Protein AF-A0A2V8KUK7-F1 (afdb_monomer_lite)

Foldseek 3Di:
DPDVVVVVVVVPPPPPDPCVVVVVVVVVVVVVVVVVVLVVQLVVVCVVVVDNVVSVVVSCCVVVVVVVVVVVVVVVLPPPDDDPVVVVVVVVVVVVVVVVD

Secondary structure (DSSP, 8-state):
--HHHHHHHTT----TTSHHHHHHHHHHHHHHHHHHHHHHHHHHHHHHH--HHHHHHHHHHHHHHHHHHHHHHHHHHT-TT--THHHHHHHHHHHHHHHT-

Structure (mmCIF, N/CA/C/O backbone):
data_AF-A0A2V8KUK7-F1
#
_entry.id   AF-A0A2V8KUK7-F1
#
loop_
_atom_site.group_PDB
_atom_site.id
_atom_site.type_symbol
_atom_site.label_atom_id
_atom_site.label_alt_id
_atom_site.label_comp_id
_atom_site.label_asym_id
_atom_site.label_entity_id
_atom_site.label_seq_id
_atom_site.pdbx_PDB_ins_code
_atom_site.Cartn_x
_atom_site.Cartn_y
_atom_site.Cartn_z
_atom_site.occupancy
_atom_site.B_iso_or_equiv
_atom_site.auth_seq_id
_atom_site.auth_comp_id
_atom_site.auth_asym_id
_atom_site.auth_atom_id
_atom_site.pdbx_PDB_model_num
ATOM 1 N N . MET A 1 1 ? 29.660 -1.382 -40.754 1.00 54.94 1 MET A N 1
ATOM 2 C CA . MET A 1 1 ? 30.245 -0.897 -39.487 1.00 54.94 1 MET A CA 1
ATOM 3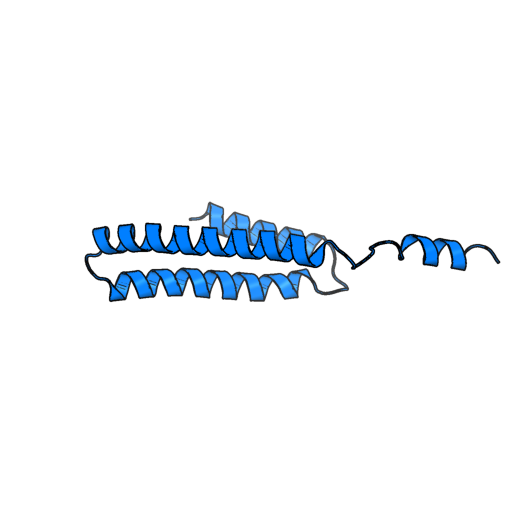 C C . MET A 1 1 ? 29.541 0.402 -39.099 1.00 54.94 1 MET A C 1
ATOM 5 O O . MET A 1 1 ? 30.107 1.456 -39.317 1.00 54.94 1 MET A O 1
ATOM 9 N N . SER A 1 2 ? 28.246 0.341 -38.739 1.00 52.84 2 SER A N 1
ATOM 10 C CA . SER A 1 2 ? 27.455 1.557 -38.434 1.00 52.84 2 SER A CA 1
ATOM 11 C C . SER A 1 2 ? 26.095 1.295 -37.751 1.00 52.84 2 SER A C 1
ATOM 13 O O . SER A 1 2 ? 25.632 2.164 -37.030 1.00 52.84 2 SER A O 1
ATOM 15 N N . LEU A 1 3 ? 25.446 0.124 -37.895 1.00 59.16 3 LEU A N 1
ATOM 16 C CA . LEU A 1 3 ? 24.094 -0.072 -37.315 1.00 59.16 3 LEU A CA 1
ATOM 17 C C . LEU A 1 3 ? 24.041 -0.785 -35.951 1.00 59.16 3 LEU A C 1
ATOM 19 O O . LEU A 1 3 ? 23.051 -0.651 -35.241 1.00 59.16 3 LEU A O 1
ATOM 23 N N . ASN A 1 4 ? 25.091 -1.513 -35.554 1.00 58.28 4 ASN A N 1
ATOM 24 C CA . ASN A 1 4 ? 25.110 -2.229 -34.267 1.00 58.28 4 ASN A CA 1
ATOM 25 C C . ASN A 1 4 ? 25.487 -1.311 -33.088 1.00 58.28 4 ASN A C 1
ATOM 27 O O . ASN A 1 4 ? 25.071 -1.529 -31.960 1.00 58.28 4 ASN A O 1
ATOM 31 N N . GLU A 1 5 ? 26.258 -0.262 -33.358 1.00 58.56 5 GLU A N 1
ATOM 32 C CA . GLU A 1 5 ? 26.739 0.713 -32.374 1.00 58.56 5 GLU A CA 1
ATOM 33 C C . GLU A 1 5 ? 25.674 1.757 -31.980 1.00 58.56 5 GLU A C 1
ATOM 35 O O . GLU A 1 5 ? 25.612 2.147 -30.817 1.00 58.56 5 GLU A O 1
ATOM 40 N N . VAL A 1 6 ? 24.757 2.118 -32.889 1.00 55.28 6 VAL A N 1
ATOM 41 C CA . VAL A 1 6 ? 23.637 3.038 -32.595 1.00 55.28 6 VAL A CA 1
ATOM 42 C C . VAL A 1 6 ? 22.555 2.359 -31.741 1.00 55.28 6 VAL A C 1
ATOM 44 O O . VAL A 1 6 ? 22.040 2.965 -30.806 1.00 55.28 6 VAL A O 1
ATOM 47 N N . ALA A 1 7 ? 22.271 1.071 -31.981 1.00 55.59 7 ALA A N 1
ATOM 48 C CA . ALA A 1 7 ? 21.308 0.298 -31.185 1.00 55.59 7 ALA A CA 1
ATOM 49 C C . ALA A 1 7 ? 21.799 0.008 -29.750 1.00 55.59 7 ALA A C 1
ATOM 51 O O . ALA A 1 7 ? 21.002 -0.085 -28.816 1.00 55.59 7 ALA A O 1
ATOM 52 N N . VAL A 1 8 ? 23.118 -0.112 -29.558 1.00 54.41 8 VAL A N 1
ATOM 53 C CA . VAL A 1 8 ? 23.730 -0.307 -28.233 1.00 54.41 8 VAL A CA 1
ATOM 54 C C . VAL A 1 8 ? 23.746 0.999 -27.426 1.00 54.41 8 VAL A C 1
ATOM 56 O O . VAL A 1 8 ? 23.589 0.953 -26.210 1.00 54.41 8 VAL A O 1
ATOM 59 N N . ALA A 1 9 ? 23.862 2.160 -28.079 1.00 51.50 9 ALA A N 1
ATOM 60 C CA . ALA A 1 9 ? 23.877 3.459 -27.403 1.00 51.50 9 ALA A CA 1
ATOM 61 C C . ALA A 1 9 ? 22.495 3.895 -26.872 1.00 51.50 9 ALA A C 1
ATOM 63 O O . ALA A 1 9 ? 22.419 4.510 -25.813 1.00 51.50 9 ALA A O 1
ATOM 64 N N . GLU A 1 10 ? 21.396 3.538 -27.549 1.00 52.78 10 GLU A N 1
ATOM 65 C CA . GLU A 1 10 ? 20.038 3.963 -27.152 1.00 52.78 10 GLU A CA 1
ATOM 66 C C . GLU A 1 10 ? 19.502 3.224 -25.906 1.00 52.78 10 GLU A C 1
ATOM 68 O O . GLU A 1 10 ? 18.595 3.699 -25.227 1.00 52.78 10 GLU A O 1
ATOM 73 N N . THR A 1 11 ? 20.091 2.076 -25.549 1.00 55.16 11 THR A N 1
ATOM 74 C CA . THR A 1 11 ? 19.647 1.251 -24.407 1.00 55.16 11 THR A CA 1
ATOM 75 C C . THR A 1 11 ? 20.450 1.468 -23.118 1.00 55.16 11 THR A C 1
ATOM 77 O O . THR A 1 11 ? 20.105 0.889 -22.087 1.00 55.16 11 THR A O 1
ATOM 80 N N . ALA A 1 12 ? 21.498 2.301 -23.139 1.00 52.75 12 ALA A N 1
ATOM 81 C CA . ALA A 1 12 ? 22.547 2.299 -22.114 1.00 52.75 12 ALA A CA 1
ATOM 82 C C . ALA A 1 12 ? 22.623 3.538 -21.197 1.00 52.75 12 ALA A C 1
ATOM 84 O O . ALA A 1 12 ? 23.621 3.693 -20.500 1.00 52.75 12 ALA A O 1
ATOM 85 N N . GLU A 1 13 ? 21.595 4.392 -21.120 1.00 46.78 13 GLU A N 1
ATOM 86 C CA . GLU A 1 13 ? 21.633 5.601 -20.267 1.00 46.78 13 GLU A CA 1
ATOM 87 C C . GLU A 1 13 ? 20.450 5.697 -19.280 1.00 46.78 13 GLU A C 1
ATOM 89 O O . GLU A 1 13 ? 19.842 6.746 -19.088 1.00 46.78 13 GLU A O 1
ATOM 94 N N . VAL A 1 14 ? 20.139 4.605 -18.576 1.00 54.81 14 VAL A N 1
ATOM 95 C CA . VAL A 1 14 ? 19.499 4.709 -17.252 1.00 54.81 14 VAL A CA 1
ATOM 96 C C . VAL A 1 14 ? 20.569 4.408 -16.217 1.00 54.81 14 VAL A C 1
ATOM 98 O O . VAL A 1 14 ? 20.723 3.265 -15.806 1.00 54.81 14 VAL A O 1
ATOM 101 N N . THR A 1 15 ? 21.336 5.423 -15.814 1.00 57.91 15 THR A N 1
ATOM 102 C CA . THR A 1 15 ? 22.342 5.324 -14.745 1.00 57.91 15 THR A CA 1
ATOM 103 C C . THR A 1 15 ? 21.668 4.881 -13.437 1.00 57.91 15 THR A C 1
ATOM 105 O O . THR A 1 15 ? 21.025 5.703 -12.772 1.00 57.91 15 THR A O 1
ATOM 108 N N . PRO A 1 16 ? 21.812 3.618 -12.990 1.00 57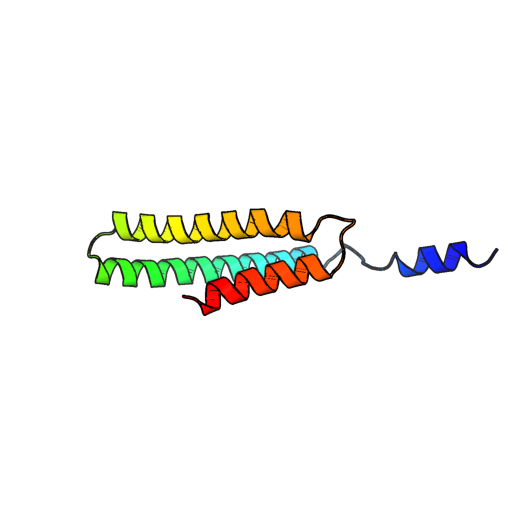.69 16 PRO A N 1
ATOM 109 C CA . PRO A 1 16 ? 21.107 3.105 -11.820 1.00 57.69 16 PRO A CA 1
ATOM 110 C C . PRO A 1 16 ? 21.903 3.412 -10.538 1.00 57.69 16 PRO A C 1
ATOM 112 O O . PRO A 1 16 ? 22.231 2.517 -9.768 1.00 57.69 16 PRO A O 1
ATOM 115 N N . GLY A 1 17 ? 22.282 4.682 -10.332 1.00 61.91 17 GLY A N 1
ATOM 116 C CA . GLY A 1 17 ? 23.360 5.033 -9.391 1.00 61.91 17 GLY A CA 1
ATOM 117 C C . GLY A 1 17 ? 23.029 5.981 -8.234 1.00 61.91 17 GLY A C 1
ATOM 118 O O . GLY A 1 17 ? 23.771 6.000 -7.258 1.00 61.91 17 GLY A O 1
ATOM 119 N N . ARG A 1 18 ? 21.955 6.783 -8.289 1.00 62.53 18 ARG A N 1
ATOM 120 C CA . ARG A 1 18 ? 21.665 7.793 -7.235 1.00 62.53 18 ARG A CA 1
ATOM 121 C C . ARG A 1 18 ? 20.188 8.031 -6.916 1.00 62.53 18 ARG A C 1
ATOM 123 O O . ARG A 1 18 ? 19.887 8.573 -5.859 1.00 62.53 18 ARG A O 1
ATOM 130 N N . PHE A 1 19 ? 19.267 7.608 -7.781 1.00 62.97 19 PHE A N 1
ATOM 131 C CA . PHE A 1 19 ? 17.826 7.799 -7.564 1.00 62.97 19 PHE A CA 1
ATOM 132 C C . PHE A 1 19 ? 17.205 6.762 -6.620 1.00 62.97 19 PHE A C 1
ATOM 134 O O . PHE A 1 19 ? 16.214 7.065 -5.968 1.00 62.97 19 PHE A O 1
ATOM 141 N N . LEU A 1 20 ? 17.817 5.580 -6.479 1.00 73.38 20 LEU A N 1
ATOM 142 C CA . LEU A 1 20 ? 17.396 4.516 -5.554 1.00 73.38 20 LEU A CA 1
ATOM 143 C C . LEU A 1 20 ? 17.132 4.998 -4.112 1.00 73.38 20 LEU A C 1
ATOM 145 O O . LEU A 1 20 ? 16.042 4.738 -3.607 1.00 73.38 20 LEU A O 1
ATOM 149 N N . PRO A 1 21 ? 18.051 5.727 -3.445 1.00 78.62 21 PRO A N 1
ATOM 150 C CA . PRO A 1 21 ? 17.801 6.224 -2.090 1.00 78.62 21 PRO A CA 1
ATOM 151 C C . PRO A 1 21 ? 16.676 7.267 -2.026 1.00 78.62 21 PRO A C 1
ATOM 153 O O . PRO A 1 21 ? 15.903 7.266 -1.072 1.00 78.62 21 PRO A O 1
ATOM 156 N N . SER A 1 22 ? 16.535 8.124 -3.042 1.00 81.94 22 SER A N 1
ATOM 157 C CA . SER A 1 22 ? 15.448 9.114 -3.096 1.00 81.94 22 SER A CA 1
ATOM 158 C C . SER A 1 22 ? 14.082 8.446 -3.289 1.00 81.94 22 SER A C 1
ATOM 160 O O . SER A 1 22 ? 13.109 8.809 -2.630 1.00 81.94 22 SER A O 1
ATOM 162 N N . LEU A 1 23 ? 14.027 7.408 -4.124 1.00 82.50 23 LEU A N 1
ATOM 163 C CA . LEU A 1 23 ? 12.825 6.619 -4.381 1.00 82.50 23 LEU A CA 1
ATOM 164 C C . LEU A 1 23 ? 12.431 5.793 -3.148 1.00 82.50 23 LEU A C 1
ATOM 166 O O . LEU A 1 23 ? 11.255 5.739 -2.803 1.00 82.50 23 LEU A O 1
ATOM 170 N N . LEU A 1 24 ? 13.411 5.240 -2.423 1.00 84.81 24 LEU A N 1
ATOM 171 C CA . LEU A 1 24 ? 13.198 4.603 -1.120 1.00 84.81 24 LEU A CA 1
ATOM 172 C C . LEU A 1 24 ? 12.664 5.591 -0.079 1.00 84.81 24 LEU A C 1
ATOM 174 O O . LEU A 1 24 ? 11.742 5.243 0.648 1.00 84.81 24 LEU A O 1
ATOM 178 N N . MET A 1 25 ? 13.181 6.822 -0.017 1.00 87.06 25 MET A N 1
ATOM 179 C CA . MET A 1 25 ? 12.650 7.846 0.891 1.00 87.06 25 MET A CA 1
ATOM 180 C C . MET A 1 25 ? 11.199 8.219 0.564 1.00 87.06 25 MET A C 1
ATOM 182 O O . MET A 1 25 ? 10.384 8.299 1.481 1.00 87.06 25 MET A O 1
ATOM 186 N N . MET A 1 26 ? 10.844 8.393 -0.717 1.00 89.44 26 MET A N 1
ATOM 187 C CA . MET A 1 26 ? 9.442 8.603 -1.110 1.00 89.44 26 MET A CA 1
ATOM 188 C C . MET A 1 26 ? 8.571 7.386 -0.792 1.00 89.44 26 MET A C 1
ATOM 190 O O . MET A 1 26 ? 7.450 7.551 -0.320 1.00 89.44 26 MET A O 1
ATOM 194 N N . PHE A 1 27 ? 9.079 6.173 -1.012 1.00 85.50 27 PHE A N 1
ATOM 195 C CA . PHE A 1 27 ? 8.358 4.939 -0.711 1.00 85.50 27 PHE A CA 1
ATOM 196 C C . PHE A 1 27 ? 8.100 4.784 0.792 1.00 85.50 27 PHE A C 1
ATOM 198 O O . PHE A 1 27 ? 6.976 4.509 1.201 1.00 85.50 27 PHE A O 1
ATOM 205 N N . VAL A 1 28 ? 9.114 5.039 1.621 1.00 89.38 28 VAL A N 1
ATOM 206 C CA . VAL A 1 28 ? 8.986 5.058 3.083 1.00 89.38 28 VAL A CA 1
ATOM 207 C C . VAL A 1 28 ? 8.005 6.143 3.516 1.00 89.38 28 VAL A C 1
ATOM 209 O O . VAL A 1 28 ? 7.119 5.861 4.313 1.00 89.38 28 VAL A O 1
ATOM 212 N N . GLY A 1 29 ? 8.102 7.353 2.957 1.00 90.56 29 GLY A N 1
ATOM 213 C CA . GLY A 1 29 ? 7.156 8.437 3.232 1.00 90.56 29 GLY A CA 1
ATOM 214 C C . GLY A 1 29 ? 5.712 8.049 2.904 1.00 90.56 29 GLY A C 1
ATOM 215 O O . GLY A 1 29 ? 4.823 8.232 3.732 1.00 90.56 29 GLY A O 1
ATOM 216 N N . SER A 1 30 ? 5.492 7.427 1.745 1.00 86.50 30 SER A N 1
ATOM 217 C CA . SER A 1 30 ? 4.185 6.904 1.335 1.00 86.50 30 SER A CA 1
ATOM 218 C C . SER A 1 30 ? 3.676 5.811 2.279 1.00 86.50 30 SER A C 1
ATOM 220 O O . SER A 1 30 ? 2.494 5.802 2.617 1.00 86.50 30 SER A O 1
ATOM 222 N N . GLY A 1 31 ? 4.550 4.905 2.726 1.00 85.31 31 GLY A N 1
ATOM 223 C CA . GLY A 1 31 ? 4.212 3.873 3.707 1.00 85.31 31 GLY A CA 1
ATOM 224 C C . GLY A 1 31 ? 3.833 4.465 5.065 1.00 85.31 31 GLY A C 1
ATOM 225 O O . GLY A 1 31 ? 2.821 4.082 5.644 1.00 85.31 31 GLY A O 1
ATOM 226 N N . CYS A 1 32 ? 4.582 5.460 5.544 1.00 90.00 32 CYS A N 1
ATOM 227 C CA . CYS A 1 32 ? 4.263 6.178 6.777 1.00 90.00 32 CYS A CA 1
ATOM 228 C C . CYS A 1 32 ? 2.893 6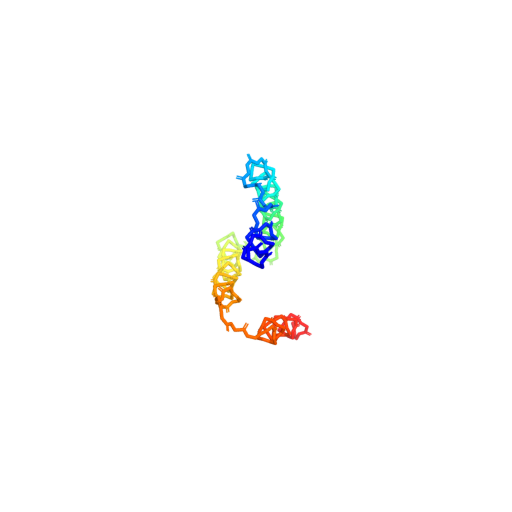.863 6.696 1.00 90.00 32 CYS A C 1
ATOM 230 O O . CYS A 1 32 ? 2.101 6.753 7.629 1.00 90.00 32 CYS A O 1
ATOM 232 N N . SER A 1 33 ? 2.583 7.534 5.582 1.00 89.00 33 SER A N 1
ATOM 233 C CA . SER A 1 33 ? 1.262 8.136 5.370 1.00 89.00 33 SER A CA 1
ATOM 234 C C . SER A 1 33 ? 0.143 7.095 5.376 1.00 89.00 33 SER A C 1
ATOM 236 O O . SER A 1 33 ? -0.898 7.343 5.981 1.00 89.00 33 SER A O 1
ATOM 238 N N . ALA A 1 34 ? 0.362 5.928 4.763 1.00 85.50 34 ALA A N 1
ATOM 239 C CA . ALA A 1 34 ? -0.605 4.833 4.779 1.00 85.50 34 ALA A CA 1
ATOM 240 C C . ALA A 1 34 ? -0.863 4.313 6.204 1.00 85.50 34 ALA A C 1
ATOM 242 O O . ALA A 1 34 ? -2.021 4.172 6.585 1.00 85.50 34 ALA A O 1
ATOM 243 N N . LEU A 1 35 ? 0.185 4.131 7.018 1.00 88.31 35 LEU A N 1
ATOM 244 C CA . LEU A 1 35 ? 0.043 3.708 8.418 1.00 88.31 35 LEU A CA 1
ATOM 245 C C . LEU A 1 35 ? -0.715 4.738 9.264 1.00 88.31 35 LEU A C 1
ATOM 247 O O . LEU A 1 35 ? -1.579 4.372 10.055 1.00 88.31 35 LEU A O 1
ATOM 251 N N . ILE A 1 36 ? -0.430 6.033 9.085 1.00 90.69 36 ILE A N 1
ATOM 252 C CA . ILE A 1 36 ? -1.176 7.104 9.765 1.00 90.69 36 ILE A CA 1
ATOM 253 C C . ILE A 1 36 ? -2.655 7.041 9.376 1.00 90.69 36 ILE A C 1
ATOM 255 O O . ILE A 1 36 ? -3.521 7.128 10.246 1.00 90.69 36 ILE A O 1
ATOM 259 N N . TYR A 1 37 ? -2.945 6.867 8.083 1.00 89.25 37 TYR A N 1
ATOM 260 C CA . TYR A 1 37 ? -4.315 6.740 7.598 1.00 89.25 37 TYR A CA 1
ATOM 261 C C . TYR A 1 37 ? -5.011 5.521 8.210 1.00 89.25 37 TYR A C 1
ATOM 263 O O . TYR A 1 37 ? -6.138 5.649 8.678 1.00 89.25 37 TYR A O 1
ATOM 271 N N . GLU A 1 38 ? -4.319 4.381 8.297 1.00 88.69 38 GLU A N 1
ATOM 272 C CA . GLU A 1 38 ? -4.791 3.172 8.979 1.00 88.69 38 GLU A CA 1
ATOM 273 C C . GLU A 1 38 ? -5.184 3.448 10.432 1.00 88.69 38 GLU A C 1
ATOM 275 O O . GLU A 1 38 ? -6.255 3.041 10.861 1.00 88.69 38 GLU A O 1
ATOM 280 N N . ILE A 1 39 ? -4.365 4.185 11.184 1.00 90.19 39 ILE A N 1
ATOM 281 C CA . ILE A 1 39 ? -4.621 4.484 12.601 1.00 90.19 39 ILE A CA 1
ATOM 282 C C . ILE A 1 39 ? -5.822 5.423 12.764 1.00 90.19 39 ILE A C 1
ATOM 284 O O . ILE A 1 39 ? -6.646 5.234 13.662 1.00 90.19 39 ILE A O 1
ATOM 288 N N . VAL A 1 40 ? -5.946 6.430 11.895 1.00 91.94 40 VAL A N 1
ATOM 289 C CA . VAL A 1 40 ? -7.107 7.333 11.892 1.00 91.94 40 VAL A CA 1
ATOM 290 C C . VAL A 1 40 ? -8.376 6.542 11.592 1.00 91.94 40 VAL A C 1
ATOM 292 O O . VAL A 1 40 ? -9.353 6.642 12.332 1.00 91.94 40 VAL A O 1
ATOM 295 N N . TRP A 1 41 ? -8.350 5.710 10.551 1.00 86.19 41 TRP A N 1
ATOM 296 C CA . TRP A 1 41 ? -9.472 4.846 10.197 1.00 86.19 41 TRP A CA 1
ATOM 297 C C . TRP A 1 41 ? -9.800 3.836 11.294 1.00 86.19 41 TRP A C 1
ATOM 299 O O . TRP A 1 41 ? -10.971 3.632 11.594 1.00 86.19 41 TRP A O 1
ATOM 309 N N . PHE A 1 42 ? -8.789 3.255 11.934 1.00 88.69 42 PHE A N 1
ATOM 310 C CA . PHE A 1 42 ? -8.948 2.343 13.059 1.00 88.69 42 PHE A CA 1
ATOM 311 C C . PHE A 1 42 ? -9.687 3.004 14.221 1.00 88.69 42 PHE A C 1
ATOM 313 O O . PHE A 1 42 ? -10.651 2.431 14.715 1.00 88.69 42 PHE A O 1
ATOM 320 N N . GLN A 1 43 ? -9.301 4.221 14.619 1.00 89.12 43 GLN A N 1
ATOM 321 C CA . GLN A 1 43 ? -10.006 4.935 15.686 1.00 89.12 43 GLN A CA 1
ATOM 322 C C . GLN A 1 43 ? -11.450 5.282 15.305 1.00 89.12 43 GLN A C 1
ATOM 324 O O . GLN A 1 43 ? -12.339 5.206 16.152 1.00 89.12 43 GLN A O 1
ATOM 329 N N . LEU A 1 44 ? -11.714 5.623 14.036 1.00 87.25 44 LEU A N 1
ATOM 330 C CA . LEU A 1 44 ? -13.086 5.822 13.557 1.00 87.25 44 LEU A CA 1
ATOM 331 C C . LEU A 1 44 ? -13.900 4.519 13.604 1.00 87.25 44 LEU A C 1
ATOM 333 O O . LEU A 1 44 ? -15.040 4.528 14.062 1.00 87.25 44 LEU A O 1
ATOM 337 N N . LEU A 1 45 ? -13.326 3.404 13.147 1.00 86.12 45 LEU A N 1
ATOM 338 C CA . LEU A 1 45 ? -13.966 2.087 13.170 1.00 86.12 45 LEU A CA 1
ATOM 339 C C . LEU A 1 45 ? -14.237 1.629 14.601 1.00 86.12 45 LEU A C 1
ATOM 341 O O . LEU A 1 45 ? -15.329 1.148 14.889 1.00 86.12 45 LEU A O 1
ATOM 345 N N . GLU A 1 46 ? -13.287 1.838 15.508 1.00 87.06 46 GLU A N 1
ATOM 346 C CA . GLU A 1 46 ? -13.438 1.514 16.922 1.00 87.06 46 GLU A CA 1
ATOM 347 C C . GLU A 1 46 ? -14.544 2.349 17.574 1.00 87.06 46 GLU A C 1
ATOM 349 O O . GLU A 1 46 ? -15.313 1.812 18.365 1.00 87.06 46 GLU A O 1
ATOM 354 N N . LEU A 1 47 ? -14.705 3.617 17.186 1.00 85.94 47 LEU A N 1
ATOM 355 C CA . LEU A 1 47 ? -15.807 4.459 17.655 1.00 85.94 47 LEU A CA 1
ATOM 356 C C . LEU A 1 47 ? -17.178 3.978 17.145 1.00 85.94 47 LEU A C 1
ATOM 358 O O . LEU A 1 47 ? -18.167 4.063 17.870 1.00 85.94 47 LEU A O 1
ATOM 362 N N . VAL A 1 48 ? -17.248 3.474 15.909 1.00 83.50 48 VAL A N 1
ATOM 363 C CA . VAL A 1 48 ? -18.496 2.989 15.291 1.00 83.50 48 VAL A CA 1
ATOM 364 C C . VAL A 1 48 ? -18.876 1.591 15.789 1.00 83.50 48 VAL A C 1
ATOM 366 O O . VAL A 1 48 ? -20.050 1.314 16.025 1.00 83.50 48 VAL A O 1
ATOM 369 N N . ILE A 1 49 ? -17.895 0.700 15.936 1.00 83.06 49 ILE A N 1
ATOM 370 C CA . ILE A 1 49 ? -18.092 -0.720 16.263 1.00 83.06 49 ILE A CA 1
ATOM 371 C C . ILE A 1 49 ? -18.018 -0.954 17.781 1.00 83.06 49 ILE A C 1
ATOM 373 O O . ILE A 1 49 ? -18.605 -1.906 18.291 1.00 83.06 49 ILE A O 1
ATOM 377 N N . GLY A 1 50 ? -17.289 -0.110 18.516 1.00 78.25 50 GLY A N 1
ATOM 378 C CA . GLY A 1 50 ? -17.068 -0.222 19.962 1.00 78.25 50 GLY A CA 1
ATOM 379 C C . GLY A 1 50 ? -16.106 -1.342 20.377 1.00 78.25 50 GLY A C 1
ATOM 380 O O . GLY A 1 50 ? -15.947 -1.595 21.569 1.00 78.25 50 GLY A O 1
ATOM 381 N N . SER A 1 51 ? -15.482 -2.045 19.422 1.00 80.25 51 SER A N 1
ATOM 382 C CA . SER A 1 51 ? -14.602 -3.193 19.678 1.00 80.25 51 SER A CA 1
ATOM 383 C C . SER A 1 51 ? -13.262 -3.072 18.948 1.00 80.25 51 SER A C 1
ATOM 385 O O . SER A 1 51 ? -13.207 -3.067 17.711 1.00 80.25 51 SER A O 1
ATOM 387 N N . SER A 1 52 ? -12.172 -3.053 19.721 1.00 82.81 52 SER A N 1
ATOM 388 C 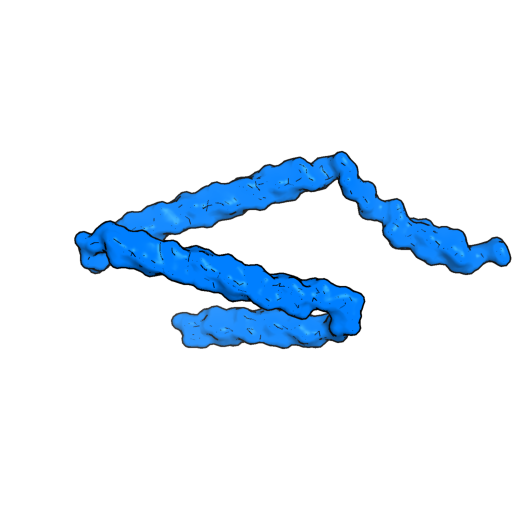CA . SER A 1 52 ? -10.795 -2.940 19.220 1.00 82.81 52 SER A CA 1
ATOM 389 C C . SER A 1 52 ? -10.358 -4.144 18.385 1.00 82.81 52 SER A C 1
ATOM 391 O O . SER A 1 52 ? -9.688 -3.990 17.367 1.00 82.81 52 SER A O 1
ATOM 393 N N . THR A 1 53 ? -10.761 -5.362 18.768 1.00 87.00 53 THR A N 1
ATOM 394 C CA . THR A 1 53 ? -10.342 -6.590 18.070 1.00 87.00 53 THR A CA 1
ATOM 395 C C . THR A 1 53 ? -10.953 -6.689 16.675 1.00 87.00 53 THR A C 1
ATOM 397 O O . THR A 1 53 ? -10.261 -7.044 15.722 1.00 87.00 53 THR A O 1
ATOM 400 N N . VAL A 1 54 ? -12.239 -6.349 16.539 1.00 86.50 54 VAL A N 1
ATOM 401 C CA . VAL A 1 54 ? -12.939 -6.390 15.246 1.00 86.50 54 VAL A CA 1
ATOM 402 C C . VAL A 1 54 ? -12.390 -5.317 14.310 1.00 86.50 54 VAL A C 1
ATOM 404 O O . VAL A 1 54 ? -12.076 -5.618 13.160 1.00 86.50 54 VAL A O 1
ATOM 407 N N . SER A 1 55 ? -12.199 -4.094 14.813 1.00 88.25 55 SER A N 1
ATOM 408 C CA . SER A 1 55 ? -11.651 -2.983 14.027 1.00 88.25 55 SER A CA 1
ATOM 409 C C . SER A 1 55 ? -10.257 -3.306 13.498 1.00 88.25 55 SER A C 1
ATOM 411 O O . SER A 1 55 ? -9.994 -3.109 12.315 1.00 88.25 55 SER A O 1
ATOM 413 N N . LEU A 1 56 ? -9.393 -3.892 14.334 1.00 87.88 56 LEU A N 1
ATOM 414 C CA . LEU A 1 56 ? -8.045 -4.292 13.934 1.00 87.88 56 LEU A CA 1
ATOM 415 C C . LEU A 1 56 ? -8.082 -5.424 12.897 1.00 87.88 56 LEU A C 1
ATOM 417 O O . LEU A 1 56 ? -7.316 -5.404 11.938 1.00 87.88 56 LEU A O 1
ATOM 421 N N . GLY A 1 57 ? -9.007 -6.378 13.039 1.00 91.06 57 GLY A N 1
ATOM 422 C CA . GLY A 1 57 ? -9.221 -7.441 12.055 1.00 91.06 57 GLY A CA 1
ATOM 423 C C . GLY A 1 57 ? -9.660 -6.920 10.682 1.00 91.06 57 GLY A C 1
ATOM 424 O O . GLY A 1 57 ? -9.128 -7.364 9.667 1.00 91.06 57 GLY A O 1
ATOM 425 N N . ILE A 1 58 ? -10.582 -5.951 10.637 1.00 89.19 58 ILE A N 1
ATOM 426 C CA . ILE A 1 58 ? -11.031 -5.307 9.388 1.00 89.19 58 ILE A CA 1
ATOM 427 C C . ILE A 1 58 ? -9.892 -4.504 8.758 1.00 89.19 58 ILE A C 1
ATOM 429 O O . ILE A 1 58 ? -9.678 -4.582 7.545 1.00 89.19 58 ILE A O 1
ATOM 433 N N . LEU A 1 59 ? -9.147 -3.765 9.581 1.00 88.94 59 LEU A N 1
ATOM 434 C CA . LEU A 1 59 ? -8.013 -2.957 9.150 1.00 88.94 59 LEU A CA 1
ATOM 435 C C . LEU A 1 59 ? -6.939 -3.832 8.491 1.00 88.94 59 LEU A C 1
ATOM 437 O O . LEU A 1 59 ? -6.621 -3.649 7.316 1.00 88.94 59 LEU A O 1
ATOM 441 N N . LEU A 1 60 ? -6.481 -4.867 9.206 1.00 89.31 60 LEU A N 1
ATOM 442 C CA . LEU A 1 60 ? -5.509 -5.832 8.698 1.00 89.31 60 LEU A CA 1
ATOM 443 C C . LEU A 1 60 ? -6.041 -6.593 7.486 1.00 89.31 60 LEU A C 1
ATOM 445 O O . LEU A 1 60 ? -5.296 -6.805 6.535 1.00 89.31 60 LEU A O 1
ATOM 449 N N . GLY A 1 61 ? -7.314 -6.995 7.493 1.00 91.12 61 GLY A N 1
ATOM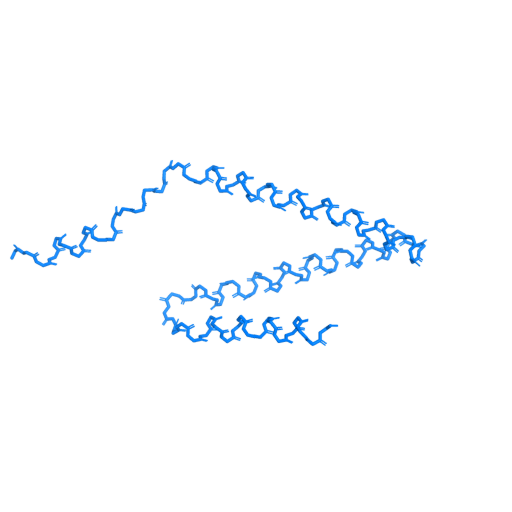 450 C CA . GLY A 1 61 ? -7.943 -7.687 6.370 1.00 91.12 61 GLY A CA 1
ATOM 451 C C . GLY A 1 61 ? -7.954 -6.837 5.100 1.00 91.12 61 GLY A C 1
ATOM 452 O O . GLY A 1 61 ? -7.623 -7.333 4.025 1.00 91.12 61 GLY A O 1
ATOM 453 N N . THR A 1 62 ? -8.252 -5.544 5.228 1.00 86.88 62 THR A N 1
ATOM 454 C CA . THR A 1 62 ? -8.242 -4.593 4.108 1.00 86.88 62 THR A CA 1
ATOM 455 C C . THR A 1 62 ? -6.815 -4.311 3.641 1.00 86.88 62 THR A C 1
ATOM 457 O O . THR A 1 62 ? -6.549 -4.345 2.440 1.00 86.88 62 THR A O 1
ATOM 460 N N . PHE A 1 63 ? -5.873 -4.111 4.568 1.00 83.62 63 PHE A N 1
ATOM 461 C CA . PHE A 1 63 ? -4.470 -3.834 4.252 1.00 83.62 63 PHE A CA 1
ATOM 462 C C . PHE A 1 63 ? -3.779 -5.034 3.588 1.00 83.62 63 PHE A C 1
ATOM 464 O O . PHE A 1 63 ? -3.245 -4.932 2.481 1.00 83.62 63 PHE A O 1
ATOM 471 N N . MET A 1 64 ? -3.848 -6.210 4.216 1.00 89.69 64 MET A N 1
ATOM 472 C CA . MET A 1 64 ? -3.305 -7.458 3.671 1.00 89.69 64 MET A CA 1
ATOM 473 C C . MET A 1 64 ? -4.027 -7.876 2.389 1.00 89.69 64 MET A C 1
ATOM 475 O O . MET A 1 64 ? -3.375 -8.318 1.444 1.00 89.69 64 MET A O 1
ATOM 479 N N . GLY A 1 65 ? -5.350 -7.701 2.322 1.00 85.44 65 GLY A N 1
ATOM 480 C CA . GLY A 1 65 ? -6.143 -7.961 1.122 1.00 85.44 65 GLY A CA 1
ATOM 481 C C . GLY A 1 65 ? -5.713 -7.082 -0.051 1.00 85.44 65 GLY A C 1
ATOM 482 O O . GLY A 1 65 ? -5.442 -7.599 -1.136 1.00 85.44 65 GLY A O 1
ATOM 483 N N . GLY A 1 66 ? -5.555 -5.777 0.181 1.00 79.62 66 GLY A N 1
ATOM 484 C CA . GLY A 1 66 ? -5.066 -4.817 -0.807 1.00 79.62 66 GLY A CA 1
ATOM 485 C C . GLY A 1 66 ? -3.644 -5.121 -1.283 1.00 79.62 66 GLY A C 1
ATOM 486 O O . GLY A 1 66 ? -3.386 -5.112 -2.486 1.00 79.62 66 GLY A O 1
ATOM 487 N N . MET A 1 67 ? -2.730 -5.476 -0.373 1.00 79.94 67 MET A N 1
ATOM 488 C CA . MET A 1 67 ? -1.362 -5.874 -0.735 1.00 79.94 67 MET A CA 1
ATOM 489 C C . MET A 1 67 ? -1.312 -7.194 -1.507 1.00 79.94 67 MET A C 1
ATOM 491 O O . MET A 1 67 ? -0.549 -7.313 -2.465 1.00 79.94 67 MET A O 1
ATOM 495 N N . CYS A 1 68 ? -2.121 -8.182 -1.119 1.00 80.00 68 CYS A N 1
ATOM 496 C CA . CYS A 1 68 ? -2.224 -9.461 -1.818 1.00 80.00 68 CYS A CA 1
ATOM 497 C C . CYS A 1 68 ? -2.738 -9.257 -3.248 1.00 80.00 68 CYS A C 1
ATOM 499 O O . CYS A 1 68 ? -2.122 -9.726 -4.205 1.00 80.00 68 CYS A O 1
ATOM 501 N N . LEU A 1 69 ? -3.812 -8.477 -3.406 1.00 74.56 69 LEU A N 1
ATOM 502 C CA . LEU A 1 69 ? -4.350 -8.096 -4.712 1.00 74.56 69 LEU A CA 1
ATOM 503 C C . LEU A 1 69 ? -3.318 -7.326 -5.543 1.00 74.56 69 LEU A C 1
ATOM 505 O O . LEU A 1 69 ? -3.073 -7.691 -6.691 1.00 74.56 69 LEU A O 1
ATOM 509 N N . GLY A 1 70 ? -2.655 -6.327 -4.958 1.00 71.12 70 GLY A N 1
ATOM 510 C CA . GLY A 1 70 ? -1.606 -5.554 -5.622 1.00 71.12 70 GLY A CA 1
ATOM 511 C C . GLY A 1 70 ? -0.436 -6.424 -6.087 1.00 71.12 70 GLY A C 1
ATOM 512 O O . GLY A 1 70 ? -0.038 -6.348 -7.248 1.00 71.12 70 GLY A O 1
ATOM 513 N N . SER A 1 71 ? 0.063 -7.312 -5.224 1.00 70.00 71 SER A N 1
ATOM 514 C CA . SER A 1 71 ? 1.178 -8.226 -5.511 1.00 70.00 71 SER A CA 1
ATOM 515 C C . SER A 1 71 ? 0.810 -9.357 -6.475 1.00 70.00 71 SER A C 1
ATOM 517 O O . SER A 1 71 ? 1.681 -9.893 -7.143 1.00 70.00 71 SER A O 1
ATOM 519 N N . LEU A 1 72 ? -0.467 -9.723 -6.616 1.00 65.81 72 LEU A N 1
ATOM 520 C CA . LEU A 1 72 ? -0.916 -10.663 -7.652 1.00 65.81 72 LEU A CA 1
ATOM 521 C C . LEU A 1 72 ? -1.108 -9.980 -9.016 1.00 65.81 72 LEU A C 1
ATOM 523 O O . LEU A 1 72 ? -0.898 -10.609 -10.058 1.00 65.81 72 LEU A O 1
ATOM 527 N N . LEU A 1 73 ? -1.492 -8.701 -9.021 1.00 63.41 73 LEU A N 1
ATOM 528 C CA . LEU A 1 73 ? -1.676 -7.891 -10.227 1.00 63.41 73 LEU A CA 1
ATOM 529 C C . LEU A 1 73 ? -0.340 -7.444 -10.842 1.00 63.41 73 LEU A C 1
ATOM 531 O O . LEU A 1 73 ? -0.159 -7.548 -12.056 1.00 63.41 73 LEU A O 1
ATOM 535 N N . PHE A 1 74 ? 0.618 -7.003 -10.021 1.00 57.84 74 PHE A N 1
ATOM 536 C CA . PHE A 1 74 ? 1.891 -6.420 -10.473 1.00 57.84 74 PHE A CA 1
ATOM 537 C C . PHE A 1 74 ? 2.784 -7.366 -11.311 1.00 57.84 74 PHE A C 1
ATOM 539 O O . PHE A 1 74 ? 3.222 -6.971 -12.393 1.00 57.84 74 PHE A O 1
ATOM 546 N N . PRO A 1 75 ? 3.029 -8.632 -10.910 1.00 56.53 75 PRO A N 1
ATOM 547 C CA . PRO A 1 75 ? 3.836 -9.580 -11.677 1.00 56.53 75 PRO A CA 1
ATOM 548 C C . PRO A 1 75 ? 3.135 -10.039 -12.958 1.00 56.53 75 PRO A C 1
ATOM 550 O O . PRO A 1 75 ? 3.799 -10.421 -13.919 1.00 56.53 75 PRO A O 1
ATOM 553 N N . ARG A 1 76 ? 1.794 -9.990 -13.000 1.00 54.72 76 ARG A N 1
ATOM 554 C CA . ARG A 1 76 ? 1.030 -10.255 -14.228 1.00 54.72 76 ARG A CA 1
ATOM 555 C C . ARG A 1 76 ? 1.089 -9.092 -15.216 1.00 54.72 76 ARG A C 1
ATOM 557 O O . ARG A 1 76 ? 1.041 -9.339 -16.418 1.00 54.72 76 ARG A O 1
ATOM 564 N N . LEU A 1 77 ? 1.249 -7.863 -14.725 1.00 53.06 77 LEU A N 1
ATOM 565 C CA . LEU A 1 77 ? 1.481 -6.662 -15.532 1.00 53.06 77 LEU A CA 1
ATOM 566 C C . LEU A 1 77 ? 2.894 -6.618 -16.127 1.00 53.06 77 LEU A C 1
ATOM 568 O O . LEU A 1 77 ? 3.078 -6.185 -17.259 1.00 53.06 77 LEU A O 1
ATOM 572 N N . ILE A 1 78 ? 3.882 -7.110 -15.375 1.00 50.59 78 ILE A N 1
ATOM 573 C CA . ILE A 1 78 ? 5.309 -7.076 -15.722 1.00 50.59 78 ILE A CA 1
ATOM 574 C C . ILE A 1 78 ? 5.778 -8.377 -16.411 1.00 50.59 78 ILE A C 1
ATOM 576 O O . ILE A 1 78 ? 6.947 -8.751 -16.377 1.00 50.59 78 ILE A O 1
ATOM 580 N N . SER A 1 79 ? 4.881 -9.115 -17.070 1.00 50.81 79 SER A N 1
ATOM 581 C CA . SER A 1 79 ? 5.310 -10.252 -17.889 1.00 50.81 79 SER A CA 1
ATOM 582 C C . SER A 1 79 ? 5.932 -9.735 -19.191 1.00 50.81 79 SER A C 1
ATOM 584 O O . SER A 1 79 ? 5.256 -9.138 -20.027 1.00 50.81 79 SER A O 1
ATOM 586 N N . ARG A 1 80 ? 7.240 -9.972 -19.330 1.00 53.47 80 ARG A N 1
ATOM 587 C CA . ARG A 1 80 ? 8.226 -9.392 -20.266 1.00 53.47 80 ARG A CA 1
ATOM 588 C C . ARG A 1 80 ? 7.951 -9.588 -21.778 1.00 53.47 80 ARG A C 1
ATOM 590 O O . ARG A 1 80 ? 8.850 -9.348 -22.576 1.00 53.47 80 ARG A O 1
ATOM 597 N N . THR A 1 81 ? 6.737 -9.990 -22.179 1.00 56.00 81 THR A N 1
ATOM 598 C CA . THR A 1 81 ? 6.405 -10.367 -23.570 1.00 56.00 81 THR A CA 1
ATOM 599 C C . THR A 1 81 ? 4.965 -10.043 -24.029 1.00 56.00 81 THR A C 1
ATOM 601 O O . THR A 1 81 ? 4.625 -10.369 -25.161 1.00 56.00 81 THR A O 1
ATOM 604 N N . TYR A 1 82 ? 4.084 -9.416 -23.231 1.00 47.81 82 TYR A N 1
ATOM 605 C CA . TYR A 1 82 ? 2.656 -9.306 -23.604 1.00 47.81 82 TYR A CA 1
ATOM 606 C C . TYR A 1 82 ? 2.130 -7.884 -23.858 1.00 47.81 82 TYR A C 1
ATOM 608 O O . TYR A 1 82 ? 2.362 -6.953 -23.097 1.00 47.81 82 TYR A O 1
ATOM 616 N N . HIS A 1 83 ? 1.373 -7.790 -24.958 1.00 56.47 83 HIS A N 1
ATOM 617 C CA . HIS A 1 83 ? 0.674 -6.648 -25.552 1.00 56.47 83 HIS A CA 1
ATOM 618 C C . HIS A 1 83 ? 0.146 -5.596 -24.541 1.00 56.47 83 HIS A C 1
ATOM 620 O O . HIS A 1 83 ? -0.566 -5.971 -23.603 1.00 56.47 83 HIS A O 1
ATOM 626 N N . PRO A 1 84 ? 0.355 -4.284 -24.787 1.00 59.38 84 PRO A N 1
ATOM 627 C CA . PRO A 1 84 ? -0.066 -3.174 -23.910 1.00 59.38 84 PRO A CA 1
ATOM 628 C C . PRO A 1 84 ? -1.566 -3.161 -23.545 1.00 59.38 84 PRO A C 1
ATOM 630 O O . PRO A 1 84 ? -1.954 -2.589 -22.528 1.00 59.38 84 PRO A O 1
ATOM 633 N N . LEU A 1 85 ? -2.413 -3.857 -24.313 1.00 58.22 85 LEU A N 1
ATOM 634 C CA . LEU A 1 85 ? -3.849 -4.023 -24.050 1.00 58.22 85 LEU A CA 1
ATOM 635 C C . LEU A 1 85 ? -4.165 -4.737 -22.730 1.00 58.22 85 LEU A C 1
ATOM 637 O O . LEU A 1 85 ? -5.191 -4.464 -22.118 1.00 58.22 85 LEU A O 1
ATOM 641 N N . ARG A 1 86 ? -3.318 -5.668 -22.27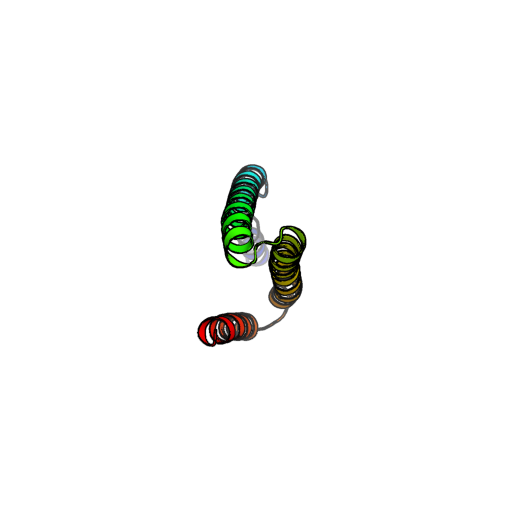8 1.00 59.38 86 ARG A N 1
ATOM 642 C CA . ARG A 1 86 ? -3.612 -6.465 -21.073 1.00 59.38 86 ARG A CA 1
ATOM 643 C C . ARG A 1 86 ? -3.397 -5.671 -19.786 1.00 59.38 86 ARG A C 1
ATOM 645 O O . ARG A 1 86 ? -4.099 -5.892 -18.804 1.00 59.38 86 ARG A O 1
ATOM 652 N N . VAL A 1 87 ? -2.456 -4.730 -19.830 1.00 64.75 87 VAL A N 1
ATOM 653 C CA . VAL A 1 87 ? -2.221 -3.745 -18.771 1.00 64.75 87 VAL A CA 1
ATOM 654 C C . VAL A 1 87 ? -3.414 -2.804 -18.661 1.00 64.75 87 VAL A C 1
ATOM 656 O O . VAL A 1 87 ? -3.907 -2.571 -17.563 1.00 64.75 87 VAL A O 1
ATOM 659 N N . TYR A 1 88 ? -3.920 -2.348 -19.809 1.00 60.75 88 TYR A N 1
ATOM 660 C CA . TYR A 1 88 ? -5.106 -1.501 -19.885 1.00 60.75 88 TYR A CA 1
ATOM 661 C C . TYR A 1 88 ? -6.363 -2.215 -19.367 1.00 60.75 88 TYR A C 1
ATOM 663 O O . TYR A 1 88 ? -7.054 -1.678 -18.511 1.00 60.75 88 TYR A O 1
ATOM 671 N N . ALA A 1 89 ? -6.593 -3.467 -19.778 1.00 66.25 89 ALA A N 1
ATOM 672 C CA . ALA A 1 89 ? -7.738 -4.264 -19.333 1.00 66.25 89 ALA A CA 1
ATOM 673 C C . ALA A 1 89 ? -7.749 -4.506 -17.815 1.00 66.25 89 ALA A C 1
ATOM 675 O O . ALA A 1 89 ? -8.808 -4.544 -17.199 1.00 66.25 89 ALA A O 1
ATOM 676 N N . LEU A 1 90 ? -6.576 -4.668 -17.198 1.00 71.38 90 LEU A N 1
ATOM 677 C CA . LEU A 1 90 ? -6.467 -4.821 -15.751 1.00 71.38 90 LEU A CA 1
ATOM 678 C C . LEU A 1 90 ? -6.748 -3.502 -15.015 1.00 71.38 90 LEU A C 1
ATOM 680 O O . LEU A 1 90 ? -7.429 -3.509 -13.992 1.00 71.38 90 LEU A O 1
ATOM 684 N N . LEU A 1 91 ? -6.259 -2.386 -15.565 1.00 70.56 91 LEU A N 1
ATOM 685 C CA . LEU A 1 91 ? -6.553 -1.035 -15.086 1.00 70.56 91 LEU A CA 1
ATOM 686 C C . LEU A 1 91 ? -8.060 -0.761 -15.141 1.00 70.56 91 LEU A C 1
ATOM 688 O O . LEU A 1 91 ? -8.642 -0.346 -14.141 1.00 70.56 91 LEU A O 1
ATOM 692 N N . GLU A 1 92 ? -8.706 -1.092 -16.261 1.00 73.44 92 GLU A N 1
ATOM 693 C CA . GLU A 1 92 ? -10.163 -1.049 -16.413 1.00 73.44 92 GLU A CA 1
ATOM 694 C C . GLU A 1 92 ? -10.880 -1.954 -15.412 1.00 73.44 92 GLU A C 1
ATOM 696 O O . GLU A 1 92 ? -11.891 -1.544 -14.857 1.00 73.44 92 GLU A O 1
ATOM 701 N N . LEU A 1 93 ? -10.360 -3.150 -15.119 1.00 71.19 93 LEU A N 1
ATOM 702 C CA . LEU A 1 93 ? -10.969 -4.051 -14.138 1.00 71.19 93 LEU A CA 1
ATOM 703 C C . LEU A 1 93 ? -10.905 -3.453 -12.728 1.00 71.19 93 LEU A C 1
ATOM 705 O O . LEU A 1 93 ? -11.898 -3.468 -12.006 1.00 71.19 93 LEU A O 1
ATOM 709 N N . THR A 1 94 ? -9.766 -2.871 -12.344 1.00 69.81 94 THR A N 1
ATOM 710 C CA . THR A 1 94 ? -9.646 -2.178 -11.054 1.00 69.81 94 THR A CA 1
ATOM 711 C C . THR A 1 94 ? -10.530 -0.940 -10.980 1.00 69.81 94 THR A C 1
ATOM 713 O O . THR A 1 94 ? -11.187 -0.734 -9.966 1.00 69.81 94 THR A O 1
ATOM 716 N N . ILE A 1 95 ? -10.610 -0.150 -12.053 1.00 74.88 95 ILE A N 1
ATOM 717 C CA . ILE A 1 95 ? -11.479 1.031 -12.119 1.00 74.88 95 ILE A CA 1
ATOM 718 C C . ILE A 1 95 ? -12.952 0.610 -12.081 1.00 74.88 95 ILE A C 1
ATOM 720 O O . ILE A 1 95 ? -13.741 1.226 -11.375 1.00 74.88 95 ILE A O 1
ATOM 724 N N . GLY A 1 96 ? -13.320 -0.456 -12.789 1.00 67.75 96 GLY A N 1
ATOM 725 C CA . GLY A 1 96 ? -14.674 -0.997 -12.828 1.00 67.75 96 GLY A CA 1
ATOM 726 C C . GLY A 1 96 ? -15.119 -1.546 -11.477 1.00 67.75 96 GLY A C 1
ATOM 727 O O . GLY A 1 96 ? -16.241 -1.291 -11.059 1.00 67.75 96 GLY A O 1
ATOM 728 N N . VAL A 1 97 ? -14.232 -2.237 -10.756 1.00 73.06 97 VAL A N 1
ATOM 729 C CA . VAL A 1 97 ? -14.515 -2.727 -9.398 1.00 73.06 97 VAL A CA 1
ATOM 730 C C . VAL A 1 97 ? -14.621 -1.572 -8.402 1.00 73.06 97 VAL A C 1
ATOM 732 O O . VAL A 1 97 ? -15.522 -1.587 -7.572 1.00 73.06 97 VAL A O 1
ATOM 735 N N . ILE A 1 98 ? -13.752 -0.559 -8.499 1.00 71.50 98 ILE A N 1
ATOM 736 C CA . ILE A 1 98 ? -13.813 0.629 -7.633 1.00 71.50 98 ILE A CA 1
ATOM 737 C C . ILE A 1 98 ? -15.060 1.473 -7.927 1.00 71.50 98 ILE A C 1
ATOM 739 O O . ILE A 1 98 ? -15.673 1.974 -6.999 1.00 71.50 98 ILE A O 1
ATOM 743 N N . GLY A 1 99 ? -15.456 1.626 -9.192 1.00 65.69 99 GLY A N 1
ATOM 744 C CA . GLY A 1 99 ? -16.643 2.395 -9.577 1.00 65.69 99 GLY A CA 1
ATOM 745 C C . GLY A 1 99 ? -17.978 1.690 -9.310 1.00 65.69 99 GLY A C 1
ATOM 746 O O . GLY A 1 99 ? -19.023 2.327 -9.406 1.00 65.69 99 GLY A O 1
ATOM 747 N N . LEU A 1 100 ? -17.953 0.387 -9.009 1.00 61.97 100 LEU A N 1
ATOM 748 C CA . LEU A 1 100 ? -19.126 -0.401 -8.611 1.00 61.97 100 LEU A CA 1
ATOM 749 C C . LEU A 1 100 ? -19.375 -0.399 -7.092 1.00 61.97 100 LEU A C 1
ATOM 751 O O . LEU A 1 100 ? -20.444 -0.849 -6.678 1.00 61.97 100 LEU A O 1
ATOM 755 N N . ALA A 1 101 ? -18.410 0.060 -6.288 1.00 48.19 101 ALA A N 1
ATOM 756 C CA . ALA A 1 101 ? -18.504 0.171 -4.830 1.00 48.19 101 ALA A CA 1
ATOM 757 C C . ALA A 1 101 ? -18.949 1.578 -4.407 1.00 48.19 101 ALA A C 1
ATOM 759 O O . ALA A 1 101 ? -19.757 1.660 -3.454 1.00 48.19 101 ALA A O 1
#

pLDDT: mean 72.85, std 14.29, range [46.78, 91.94]

Sequence (101 aa):
MSLNEVAVAETAEVTPGRFLPSLLMMFVGSGCSALIYEIVWFQLLELVIGSSTVSLGILLGTFMGGMCLGSLLFPRLISRTYHPLRVYALLELTIGVIGLA

Radius of gyration: 20.98 Å; chains: 1; bounding box: 49×20×59 Å